Protein AF-A0A1X1BM31-F1 (afdb_monomer_lite)

Radius of gyration: 20.78 Å; chains: 1; bounding box: 52×41×55 Å

Sequence (129 aa):
MEEQPPLYLRIAQRLRKANGDTPMSYLEFREADYKLAKERHEVVKIIGARIRDICRSELDDYVNCYTEKTWPAFTCKKEAERMKRCIRHYQNILTTPESQQQIMEERLRTGESFVVPSFLKDKMQPPEL

Secondary structure (DSSP, 8-state):
------HHHHHHHHHHHHHHHSPPPHHHHHHHHHHHHHHHHHHHHHHHHHHHHHTHHHHHHHHHHHHH-SSHHHHTHHHHHHHHHHHHHHHHHHTSHHHHHHHHHHHHHTT--TTS-GGGTTT-PPPP-

pLDDT: mean 79.45, std 16.52, range [34.16, 97.19]

Foldseek 3Di:
DPDDPFPVVVLVVVVVVVCVVPNDDPVLVVLLVVLVVVQLVVLVVVLVVVLCVQLVVLVVLLVVQCVPDPCSVPVSVVSVVSSVVSSVVSCVVCVDSVNSRVVQVVCVVVVNRSNCRPVCVVVPDPPDD

Structure (mmCIF, N/CA/C/O backbone):
data_AF-A0A1X1BM31-F1
#
_entry.id   AF-A0A1X1BM31-F1
#
loop_
_atom_site.group_PDB
_atom_site.id
_atom_site.type_symbol
_atom_site.label_atom_id
_atom_site.label_alt_id
_atom_site.label_comp_id
_atom_site.label_asym_id
_atom_site.label_entity_id
_atom_site.label_seq_id
_atom_site.pdbx_PDB_ins_code
_atom_site.Cartn_x
_atom_site.Cartn_y
_atom_site.Cartn_z
_atom_site.occupancy
_atom_site.B_iso_or_equiv
_atom_site.auth_seq_id
_atom_site.auth_comp_id
_atom_site.auth_asym_id
_atom_site.auth_atom_id
_atom_site.pdbx_PDB_model_num
ATOM 1 N N . MET A 1 1 ? -5.52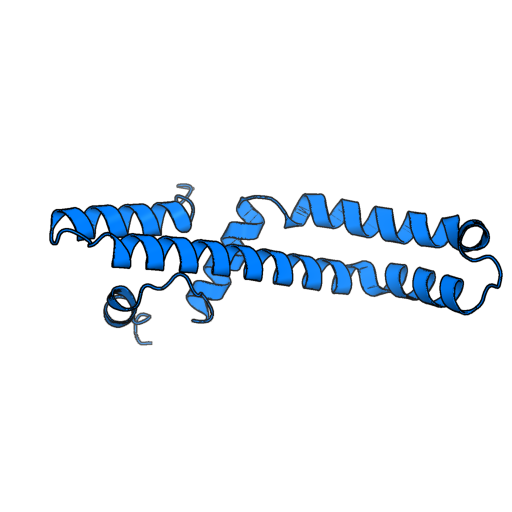3 25.910 10.749 1.00 37.69 1 MET A N 1
ATOM 2 C CA . MET A 1 1 ? -6.164 24.596 10.543 1.00 37.69 1 MET A CA 1
ATOM 3 C C . MET A 1 1 ? -5.844 23.767 11.766 1.00 37.69 1 MET A C 1
ATOM 5 O O . MET A 1 1 ? -4.670 23.560 12.025 1.00 37.69 1 MET A O 1
ATOM 9 N N . GLU A 1 2 ? -6.845 23.406 12.561 1.00 46.88 2 GLU A N 1
ATOM 10 C CA . GLU A 1 2 ? -6.650 22.522 13.714 1.00 46.88 2 GLU A CA 1
ATOM 11 C C . GLU A 1 2 ? -6.376 21.111 13.181 1.00 46.88 2 GLU A C 1
ATOM 13 O O . GLU A 1 2 ? -7.208 20.531 12.480 1.00 46.88 2 GLU A O 1
ATOM 18 N N . GLU A 1 3 ? -5.171 20.600 13.416 1.00 59.31 3 GLU A N 1
ATOM 19 C CA . GLU A 1 3 ? -4.755 19.280 12.955 1.00 59.31 3 GLU A CA 1
ATOM 20 C C . GLU A 1 3 ? -5.510 18.224 13.770 1.00 59.31 3 GLU A C 1
ATOM 22 O O . GLU A 1 3 ? -5.300 18.073 14.975 1.00 59.31 3 GLU A O 1
ATOM 27 N N . GLN A 1 4 ? -6.473 17.542 13.141 1.00 62.03 4 GLN A N 1
ATOM 28 C CA . GLN A 1 4 ? -7.236 16.508 13.834 1.00 62.03 4 GLN A CA 1
ATOM 29 C C . GLN A 1 4 ? -6.299 15.361 14.228 1.00 62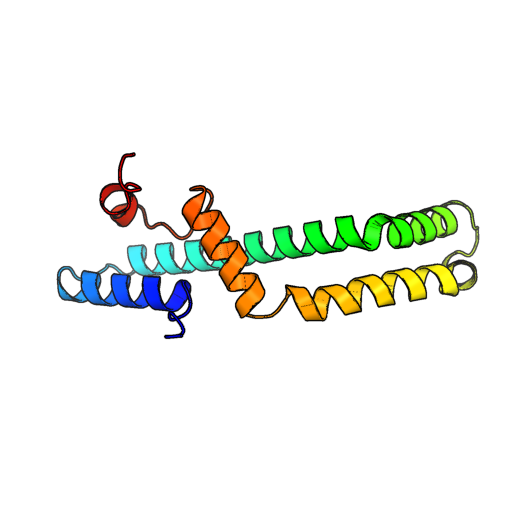.03 4 GLN A C 1
ATOM 31 O O . GLN A 1 4 ? -5.540 14.880 13.383 1.00 62.03 4 GLN A O 1
ATOM 36 N N . PRO A 1 5 ? -6.372 14.869 15.478 1.00 70.12 5 PRO A N 1
ATOM 37 C CA . PRO A 1 5 ? -5.499 13.798 15.920 1.00 70.12 5 PRO A CA 1
ATOM 38 C C . PRO A 1 5 ? -5.695 12.545 15.052 1.00 70.12 5 PRO A C 1
ATOM 40 O O . PRO A 1 5 ? -6.821 12.262 14.618 1.00 70.12 5 PRO A O 1
ATOM 43 N N . PRO A 1 6 ? -4.626 11.757 14.843 1.00 67.69 6 PRO A N 1
ATOM 44 C CA . PRO A 1 6 ? -4.669 10.526 14.078 1.00 67.69 6 PRO A CA 1
ATOM 45 C C . PRO A 1 6 ? -5.865 9.638 14.398 1.00 67.69 6 PRO A C 1
ATOM 47 O O . PRO A 1 6 ? -6.243 9.484 15.563 1.00 67.69 6 PRO A O 1
ATOM 50 N N . LEU A 1 7 ? -6.459 9.014 13.377 1.00 67.75 7 LEU A N 1
ATOM 51 C CA . LEU A 1 7 ? -7.662 8.191 13.541 1.00 67.75 7 LEU A CA 1
ATOM 52 C C . LEU A 1 7 ? -7.512 7.139 14.655 1.00 67.75 7 LEU A C 1
ATOM 54 O O . LEU A 1 7 ? -8.422 6.964 15.463 1.00 67.75 7 LEU A O 1
ATOM 58 N N . TYR A 1 8 ? -6.342 6.503 14.771 1.00 67.25 8 TYR A N 1
ATOM 59 C CA . TYR A 1 8 ? -6.078 5.533 15.837 1.00 67.25 8 TYR A CA 1
ATOM 60 C C . TYR A 1 8 ? -6.118 6.160 17.243 1.00 67.25 8 TYR A C 1
ATOM 62 O O . TYR A 1 8 ? -6.610 5.521 18.171 1.00 67.25 8 TYR A O 1
ATOM 70 N N . LEU A 1 9 ? -5.659 7.408 17.412 1.00 66.12 9 LEU A N 1
ATOM 71 C CA . LEU A 1 9 ? -5.749 8.138 18.682 1.00 66.12 9 LEU A CA 1
ATOM 72 C C . LEU A 1 9 ? -7.190 8.517 18.996 1.00 66.12 9 LEU A C 1
ATOM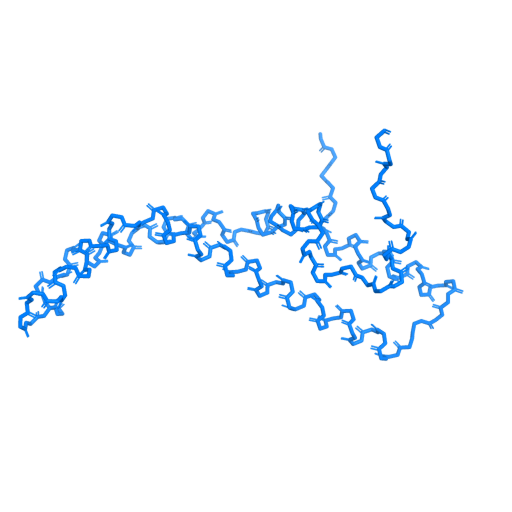 74 O O . LEU A 1 9 ? -7.610 8.368 20.139 1.00 66.12 9 LEU A O 1
ATOM 78 N N . ARG A 1 10 ? -7.966 8.939 17.994 1.00 73.50 10 ARG A N 1
ATOM 79 C CA . ARG A 1 10 ? -9.396 9.235 18.167 1.00 73.50 10 ARG A CA 1
ATOM 80 C C . ARG A 1 10 ? -10.176 7.996 18.589 1.00 73.50 10 ARG A C 1
ATOM 82 O O . ARG A 1 10 ? -10.997 8.061 19.501 1.00 73.50 10 ARG A O 1
ATOM 89 N N . ILE A 1 11 ? -9.884 6.856 17.970 1.00 69.00 11 ILE A N 1
ATOM 90 C CA . ILE A 1 11 ? -10.487 5.571 18.330 1.00 69.00 11 ILE A CA 1
ATOM 91 C C . ILE A 1 11 ? -10.045 5.165 19.739 1.00 69.00 11 ILE A C 1
ATOM 93 O O . ILE A 1 11 ? -10.900 4.889 20.573 1.00 69.00 11 ILE A O 1
ATOM 97 N N . ALA A 1 12 ? -8.753 5.241 20.066 1.00 66.25 12 ALA A N 1
ATOM 98 C CA . ALA A 1 12 ? -8.253 4.943 21.409 1.00 66.25 12 ALA A CA 1
ATOM 99 C C . ALA A 1 12 ? -8.853 5.855 22.496 1.00 66.25 12 ALA A C 1
ATOM 101 O O . ALA A 1 12 ? -9.195 5.382 23.577 1.00 66.25 12 ALA A O 1
ATOM 102 N N . GLN A 1 13 ? -9.022 7.152 22.227 1.00 69.25 13 GLN A N 1
ATOM 103 C CA . GLN A 1 13 ? -9.678 8.096 23.137 1.00 69.25 13 GLN A CA 1
ATOM 104 C C . GLN A 1 13 ? -11.152 7.739 23.353 1.00 69.25 13 GLN A C 1
ATOM 106 O O . GLN A 1 13 ? -11.616 7.742 24.491 1.00 69.25 13 GLN A O 1
ATOM 111 N N . ARG A 1 14 ? -11.877 7.373 22.287 1.00 68.94 14 ARG A N 1
ATOM 112 C CA . ARG A 1 14 ? -13.262 6.886 22.391 1.00 68.94 14 ARG A CA 1
ATOM 113 C C . ARG A 1 14 ? -13.349 5.597 23.203 1.00 68.94 14 ARG A C 1
ATOM 115 O O . ARG A 1 14 ? -14.222 5.495 24.057 1.00 68.94 14 ARG A O 1
ATOM 122 N N . LEU A 1 15 ? -12.420 4.662 22.992 1.00 64.75 15 LEU A N 1
ATOM 123 C CA . LEU A 1 15 ? -12.319 3.425 23.770 1.00 64.75 15 LEU A CA 1
ATOM 124 C C . LEU A 1 15 ? -12.049 3.711 25.250 1.00 64.75 15 LEU A C 1
ATOM 126 O O . LEU A 1 15 ? -12.724 3.153 26.103 1.00 64.75 15 LEU A O 1
ATOM 130 N N . ARG A 1 16 ? -11.114 4.616 25.571 1.00 66.75 16 ARG A N 1
ATOM 131 C CA . ARG A 1 16 ? -10.830 5.022 26.960 1.00 66.75 16 ARG A CA 1
ATOM 132 C C . ARG A 1 16 ? -12.025 5.692 27.628 1.00 66.75 16 ARG A C 1
ATOM 134 O O . ARG A 1 16 ? -12.288 5.411 28.790 1.00 66.75 16 ARG A O 1
ATOM 141 N N . LYS A 1 17 ? -12.746 6.551 26.902 1.00 68.56 17 LYS A N 1
ATOM 142 C CA . LYS A 1 17 ? -13.967 7.188 27.408 1.00 68.56 17 LYS A CA 1
ATOM 143 C C . LYS A 1 17 ? -15.050 6.143 27.694 1.00 68.56 17 LYS A C 1
ATOM 145 O O . LYS A 1 17 ? -15.573 6.120 28.797 1.00 68.56 17 LYS A O 1
ATOM 150 N N . ALA A 1 18 ? -15.299 5.229 26.754 1.00 63.81 18 ALA A N 1
ATOM 151 C CA . ALA A 1 18 ? -16.244 4.127 26.941 1.00 63.81 18 ALA A CA 1
ATOM 152 C C . ALA A 1 18 ? -15.840 3.182 28.090 1.00 63.81 18 ALA A C 1
ATOM 154 O O . ALA A 1 18 ? -16.704 2.710 28.817 1.00 63.81 18 ALA A O 1
ATOM 155 N N . ASN A 1 19 ? -14.536 2.956 28.284 1.00 61.19 19 ASN A N 1
ATOM 156 C CA . ASN A 1 19 ? -13.989 2.160 29.386 1.00 61.19 19 ASN A CA 1
ATOM 157 C C . ASN A 1 19 ? -14.238 2.796 30.767 1.00 61.19 19 ASN A C 1
ATOM 159 O O . ASN A 1 19 ? -14.382 2.086 31.757 1.00 61.19 19 ASN A O 1
ATOM 163 N N . GLY A 1 20 ? -14.267 4.132 30.841 1.00 60.72 20 GLY A N 1
ATOM 164 C CA . GLY A 1 20 ? -14.597 4.858 32.071 1.00 60.72 20 GLY A CA 1
ATOM 165 C C . GLY A 1 20 ? -16.060 4.689 32.488 1.00 60.72 20 GLY A C 1
ATOM 166 O O . GLY A 1 20 ? -16.336 4.593 33.679 1.00 60.72 20 GLY A O 1
ATOM 167 N N . ASP A 1 21 ? -16.967 4.600 31.512 1.00 59.75 21 ASP A N 1
ATOM 168 C CA . ASP A 1 21 ? -18.407 4.413 31.739 1.00 59.75 21 ASP A CA 1
ATOM 169 C C . ASP A 1 21 ? -18.773 2.926 31.949 1.00 59.75 21 ASP A C 1
ATOM 171 O O . ASP A 1 21 ? -19.659 2.594 32.735 1.00 59.75 21 ASP A O 1
ATOM 175 N N . THR A 1 22 ? -18.063 2.021 31.268 1.00 59.97 22 THR A N 1
ATOM 176 C CA . THR A 1 22 ? -18.218 0.558 31.325 1.00 59.97 22 THR A CA 1
ATOM 177 C C . THR A 1 22 ? -16.846 -0.101 31.169 1.00 59.97 22 THR A C 1
ATOM 179 O O . THR A 1 22 ? -16.296 -0.048 30.068 1.00 59.97 22 THR A O 1
ATOM 182 N N . PRO A 1 23 ? -16.280 -0.730 32.216 1.00 65.94 23 PRO A N 1
ATOM 183 C CA . PRO A 1 23 ? -14.969 -1.359 32.136 1.00 65.94 23 PRO A CA 1
ATOM 184 C C . PRO A 1 23 ? -14.912 -2.409 31.024 1.00 65.94 23 PRO A C 1
ATOM 186 O O . PRO A 1 23 ? -15.616 -3.415 31.052 1.00 65.94 23 PRO A O 1
ATOM 189 N N . MET A 1 24 ? -14.051 -2.159 30.050 1.00 66.31 24 MET A N 1
ATOM 190 C CA . MET A 1 24 ? -13.751 -3.031 28.934 1.00 66.31 24 MET A CA 1
ATOM 191 C C . MET A 1 24 ? -13.024 -4.266 29.456 1.00 66.31 24 MET A C 1
ATOM 193 O O . MET A 1 24 ? -12.016 -4.178 30.166 1.00 66.31 24 MET A O 1
ATOM 197 N N . SER A 1 25 ? -13.520 -5.434 29.082 1.00 76.94 25 SER A N 1
ATOM 198 C CA . SER A 1 25 ? -12.849 -6.691 29.356 1.00 76.94 25 SER A CA 1
ATOM 199 C C . SER A 1 25 ? -11.529 -6.783 28.587 1.00 76.94 25 SER A C 1
ATOM 201 O O . SER A 1 25 ? -11.325 -6.186 27.525 1.00 76.94 25 SER A O 1
ATOM 203 N N . TYR A 1 26 ? -10.621 -7.614 29.093 1.00 75.88 26 TYR A N 1
ATOM 204 C CA . TYR A 1 26 ? -9.381 -7.947 28.393 1.00 75.88 26 TYR A CA 1
ATOM 205 C C . TYR A 1 26 ? -9.629 -8.485 26.970 1.00 75.88 26 TYR A C 1
ATOM 207 O O . TYR A 1 26 ? -8.852 -8.206 26.056 1.00 75.88 26 TYR A O 1
ATOM 215 N N . LEU A 1 27 ? -10.716 -9.240 26.772 1.00 78.75 27 LEU A N 1
ATOM 216 C CA . LEU A 1 27 ? -11.075 -9.807 25.471 1.00 78.75 27 LEU A CA 1
ATOM 217 C C . LEU A 1 27 ? -11.445 -8.718 24.460 1.00 78.75 27 LEU A C 1
ATOM 219 O O . LEU A 1 27 ? -10.946 -8.744 23.338 1.00 78.75 27 LEU A O 1
ATOM 223 N N . GLU A 1 28 ? -12.236 -7.729 24.871 1.00 72.31 28 GLU A N 1
ATOM 224 C CA . GLU A 1 28 ? -12.608 -6.584 24.031 1.00 72.31 28 GLU A CA 1
ATOM 225 C C . GLU A 1 28 ? -11.393 -5.716 23.677 1.00 72.31 28 GLU A C 1
ATOM 227 O O . GLU A 1 28 ? -11.246 -5.282 22.532 1.00 72.31 28 GLU A O 1
ATOM 232 N N . PHE A 1 29 ? -10.468 -5.519 24.623 1.00 72.31 29 PHE A N 1
ATOM 233 C CA . PHE A 1 29 ? -9.209 -4.826 24.345 1.00 72.31 29 PHE A CA 1
ATOM 234 C C . PHE A 1 29 ? -8.368 -5.570 23.297 1.00 72.31 29 PHE A C 1
ATOM 236 O O . PHE A 1 29 ? -7.897 -4.964 22.331 1.00 72.31 29 PHE A O 1
ATOM 243 N N . ARG A 1 30 ? -8.201 -6.892 23.448 1.00 79.50 30 ARG A N 1
ATOM 244 C CA . ARG A 1 30 ? -7.473 -7.713 22.467 1.00 79.50 30 ARG A CA 1
ATOM 245 C C . ARG A 1 30 ? -8.132 -7.708 21.097 1.00 79.50 30 ARG A C 1
ATOM 247 O O . ARG A 1 30 ? -7.429 -7.708 20.090 1.00 79.50 30 ARG A O 1
ATOM 254 N N . GLU A 1 31 ? -9.460 -7.725 21.051 1.00 81.31 31 GLU A N 1
ATOM 255 C CA . GLU A 1 31 ? -10.203 -7.648 19.798 1.00 81.31 31 GLU A CA 1
ATOM 256 C C . GLU A 1 31 ? -9.948 -6.311 19.088 1.00 81.31 31 GLU A C 1
ATOM 258 O O . GLU A 1 31 ? -9.694 -6.294 17.881 1.00 81.31 31 GLU A O 1
ATOM 263 N N . ALA A 1 32 ? -9.966 -5.198 19.827 1.00 74.31 32 ALA A N 1
ATOM 264 C CA . ALA A 1 32 ? -9.679 -3.876 19.281 1.00 74.31 32 ALA A CA 1
ATOM 265 C C . ALA A 1 32 ? -8.246 -3.776 18.729 1.00 74.31 32 ALA A C 1
ATOM 267 O O . ALA A 1 32 ? -8.051 -3.281 17.617 1.00 74.31 32 ALA A O 1
ATOM 268 N N . ASP A 1 33 ? -7.256 -4.288 19.463 1.00 78.00 33 ASP A N 1
ATOM 269 C CA . ASP A 1 33 ? -5.857 -4.303 19.023 1.00 78.00 33 ASP A CA 1
ATOM 270 C C . ASP A 1 33 ? -5.660 -5.167 17.766 1.00 78.00 33 ASP A C 1
ATOM 272 O O . ASP A 1 33 ? -5.066 -4.728 16.778 1.00 78.00 33 ASP A O 1
ATOM 276 N N . TYR A 1 34 ? -6.263 -6.359 17.738 1.00 85.25 34 TYR A N 1
ATOM 277 C CA . TYR A 1 34 ? -6.248 -7.230 16.562 1.00 85.25 34 TYR A CA 1
ATOM 278 C C . TYR A 1 34 ? -6.863 -6.550 15.328 1.00 85.25 34 TYR A C 1
ATOM 280 O O . TYR A 1 34 ? -6.292 -6.596 14.235 1.00 85.25 34 TYR A O 1
ATOM 288 N N . LYS A 1 35 ? -8.010 -5.880 15.491 1.00 83.88 35 LYS A N 1
ATOM 289 C CA . LYS A 1 35 ? -8.677 -5.135 14.412 1.00 83.88 35 LYS A CA 1
ATOM 290 C C . LYS A 1 35 ? -7.828 -3.972 13.900 1.00 83.88 35 LYS A C 1
ATOM 292 O O . LYS A 1 35 ? -7.743 -3.773 12.689 1.00 83.88 35 LYS A O 1
ATOM 297 N N . LEU A 1 36 ? -7.157 -3.245 14.794 1.00 82.25 36 LEU A N 1
ATOM 298 C CA . LEU A 1 36 ? -6.215 -2.183 14.432 1.00 82.25 36 LEU A CA 1
ATOM 299 C C . LEU A 1 36 ? -5.016 -2.722 13.645 1.00 82.25 36 LEU A C 1
ATOM 301 O O . LEU A 1 36 ? -4.643 -2.145 12.622 1.00 82.25 36 LEU A O 1
ATOM 305 N N . ALA A 1 37 ? -4.425 -3.833 14.089 1.00 85.38 37 ALA A N 1
ATOM 306 C CA . ALA A 1 37 ? -3.322 -4.479 13.384 1.00 85.38 37 ALA A CA 1
ATOM 307 C C . ALA A 1 37 ? -3.745 -4.945 11.982 1.00 85.38 37 ALA A C 1
ATOM 309 O O . ALA A 1 37 ? -3.022 -4.723 11.006 1.00 85.38 37 ALA A O 1
ATOM 310 N N . LYS A 1 38 ? -4.945 -5.527 11.869 1.00 89.81 38 LYS A N 1
ATOM 311 C CA . LYS A 1 38 ? -5.526 -5.938 10.589 1.00 89.81 38 LYS A CA 1
ATOM 312 C C . LYS A 1 38 ? -5.742 -4.748 9.654 1.00 89.81 38 LYS A C 1
ATOM 314 O O . LYS A 1 38 ? -5.358 -4.825 8.493 1.00 89.81 38 LYS A O 1
ATOM 319 N N . GLU A 1 39 ? -6.275 -3.634 10.153 1.00 87.69 39 GLU A N 1
ATOM 320 C CA . GLU A 1 39 ? -6.454 -2.428 9.338 1.00 87.69 39 GLU A CA 1
ATOM 321 C C . GLU A 1 39 ? -5.123 -1.893 8.808 1.00 8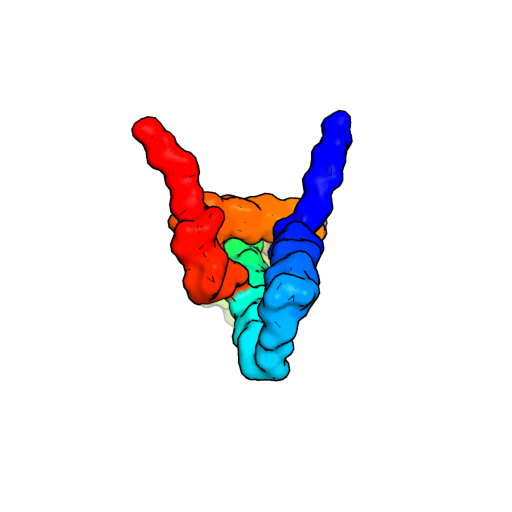7.69 39 GLU A C 1
ATOM 323 O O . GLU A 1 39 ? -4.999 -1.612 7.619 1.00 87.69 39 GLU A O 1
ATOM 328 N N . ARG A 1 40 ? -4.098 -1.801 9.665 1.00 87.25 40 ARG A N 1
ATOM 329 C CA . ARG A 1 40 ? -2.760 -1.356 9.244 1.00 87.25 40 ARG A CA 1
ATOM 330 C C . ARG A 1 40 ? -2.200 -2.237 8.130 1.00 87.25 40 ARG A C 1
ATOM 332 O O . ARG A 1 40 ? -1.609 -1.727 7.183 1.00 87.25 40 ARG A O 1
ATOM 339 N N . HIS A 1 41 ? -2.403 -3.548 8.224 1.00 91.44 41 HIS A N 1
ATOM 340 C CA . HIS A 1 41 ? -1.967 -4.480 7.191 1.00 91.44 41 HIS A CA 1
ATOM 341 C C . HIS A 1 41 ? -2.665 -4.228 5.844 1.00 91.44 41 HIS A C 1
ATOM 343 O O . HIS A 1 41 ? -2.016 -4.239 4.798 1.00 91.44 41 HIS A O 1
ATOM 349 N N . GLU A 1 42 ? -3.967 -3.943 5.857 1.00 93.38 42 GLU A N 1
ATOM 350 C CA . GLU A 1 42 ? -4.735 -3.645 4.643 1.00 93.38 42 GLU A CA 1
ATOM 351 C C . GLU A 1 42 ? -4.365 -2.290 4.031 1.00 93.38 42 GLU A C 1
ATOM 353 O O . GLU A 1 42 ? -4.216 -2.178 2.816 1.00 93.38 42 GLU A O 1
ATOM 358 N N . VAL A 1 43 ? -4.089 -1.283 4.859 1.00 91.38 43 VAL A N 1
ATOM 359 C CA . VAL A 1 43 ? -3.550 0.008 4.400 1.00 91.38 43 VAL A CA 1
ATOM 360 C C . VAL A 1 43 ? -2.222 -0.187 3.666 1.00 91.38 43 VAL A C 1
ATOM 362 O O . VAL A 1 43 ? -2.037 0.345 2.571 1.00 91.38 43 VAL A O 1
ATOM 365 N N . VAL A 1 44 ? -1.313 -1.003 4.212 1.00 91.75 44 VAL A N 1
ATOM 366 C CA . VAL A 1 44 ? -0.031 -1.319 3.559 1.00 91.75 44 VAL A CA 1
ATOM 367 C C . VAL A 1 44 ? -0.244 -2.037 2.223 1.00 91.75 44 VAL A C 1
ATOM 369 O O . VAL A 1 44 ? 0.445 -1.726 1.248 1.00 91.75 44 VAL A O 1
ATOM 372 N N . LYS A 1 45 ? -1.216 -2.954 2.130 1.00 94.38 45 LYS A N 1
ATOM 373 C CA . LYS A 1 45 ? -1.572 -3.605 0.857 1.00 94.38 45 LYS A CA 1
ATOM 374 C C . LYS A 1 45 ? -2.065 -2.605 -0.185 1.00 94.38 45 LYS A C 1
ATOM 376 O O . LYS A 1 45 ? -1.634 -2.690 -1.334 1.00 94.38 45 LYS A O 1
ATOM 381 N N . ILE A 1 46 ? -2.923 -1.663 0.211 1.00 94.50 46 ILE A N 1
ATOM 382 C CA . ILE A 1 46 ? -3.441 -0.607 -0.672 1.00 94.50 46 ILE A CA 1
ATOM 383 C C . ILE A 1 46 ? -2.301 0.277 -1.171 1.00 94.50 46 ILE A C 1
ATOM 385 O O . ILE A 1 46 ? -2.209 0.526 -2.370 1.00 94.50 46 ILE A O 1
ATOM 389 N N . ILE A 1 47 ? -1.394 0.697 -0.284 1.00 94.00 47 ILE A N 1
ATOM 390 C CA . ILE A 1 47 ? -0.202 1.465 -0.671 1.00 94.00 47 ILE A CA 1
ATOM 391 C C . ILE A 1 47 ? 0.635 0.672 -1.678 1.00 94.00 47 ILE A C 1
ATOM 393 O O . ILE A 1 47 ? 1.003 1.200 -2.724 1.00 94.00 47 ILE A O 1
ATOM 397 N N . GLY A 1 48 ? 0.888 -0.611 -1.406 1.00 93.94 48 GLY A N 1
ATOM 398 C CA . GLY A 1 48 ? 1.621 -1.483 -2.321 1.00 93.94 48 GLY A CA 1
ATOM 399 C C . GLY A 1 48 ? 0.944 -1.626 -3.686 1.00 93.94 48 GLY A C 1
ATOM 400 O O . GLY A 1 48 ? 1.630 -1.621 -4.704 1.00 93.94 48 GLY A O 1
ATOM 401 N N . ALA A 1 49 ? -0.388 -1.721 -3.728 1.00 95.50 49 ALA A N 1
ATOM 402 C CA . ALA A 1 49 ? -1.152 -1.745 -4.974 1.00 95.50 49 ALA A CA 1
ATOM 403 C C . ALA A 1 49 ? -1.033 -0.422 -5.743 1.00 95.50 49 ALA A C 1
ATOM 405 O O . ALA A 1 49 ? -0.671 -0.446 -6.914 1.00 95.50 49 ALA A O 1
ATOM 406 N N . ARG A 1 50 ? -1.208 0.723 -5.066 1.00 95.06 50 ARG A N 1
ATOM 407 C CA . ARG A 1 50 ? -1.042 2.056 -5.669 1.00 95.06 50 ARG A CA 1
ATOM 408 C C . ARG A 1 50 ? 0.359 2.238 -6.260 1.00 95.06 50 ARG A C 1
ATOM 410 O O . ARG A 1 50 ? 0.480 2.685 -7.393 1.00 95.06 50 ARG A O 1
ATOM 417 N N . ILE A 1 51 ? 1.414 1.843 -5.539 1.00 95.50 51 ILE A N 1
ATOM 418 C CA . ILE A 1 51 ? 2.796 1.916 -6.047 1.00 95.50 51 ILE A CA 1
ATOM 419 C C . ILE A 1 51 ? 2.972 1.039 -7.292 1.00 95.50 51 ILE A C 1
ATOM 421 O O . ILE A 1 51 ? 3.590 1.482 -8.256 1.00 95.50 51 ILE A O 1
ATOM 425 N N . ARG A 1 52 ? 2.432 -0.189 -7.295 1.00 94.81 52 ARG A N 1
ATOM 426 C CA . ARG A 1 52 ? 2.500 -1.074 -8.471 1.00 94.81 52 ARG A CA 1
ATOM 427 C C . ARG A 1 52 ? 1.773 -0.493 -9.678 1.00 94.81 52 ARG A C 1
ATOM 429 O O . ARG A 1 52 ? 2.272 -0.631 -10.786 1.00 94.81 52 ARG A O 1
ATOM 436 N N . ASP A 1 53 ? 0.624 0.137 -9.466 1.00 97.06 53 ASP A N 1
ATOM 437 C CA . ASP A 1 53 ? -0.152 0.741 -10.549 1.00 97.06 53 ASP A CA 1
ATOM 438 C C . ASP A 1 53 ? 0.556 1.960 -11.139 1.00 97.06 53 ASP A C 1
ATOM 440 O O . ASP A 1 53 ? 0.595 2.113 -12.356 1.00 97.06 53 ASP A O 1
ATOM 444 N N . ILE A 1 54 ? 1.170 2.786 -10.288 1.00 96.38 54 ILE A N 1
ATOM 445 C CA . ILE A 1 54 ? 1.945 3.953 -10.722 1.00 96.38 54 ILE A CA 1
ATOM 446 C C . ILE A 1 54 ? 3.216 3.522 -11.467 1.00 96.38 54 ILE A C 1
ATOM 448 O O . ILE A 1 54 ? 3.492 4.028 -12.547 1.00 96.38 54 ILE A O 1
ATOM 452 N N . CYS A 1 55 ? 3.972 2.569 -10.916 1.00 96.94 55 CYS A N 1
ATOM 453 C CA . CYS A 1 55 ? 5.232 2.087 -11.490 1.00 96.94 55 CYS A CA 1
ATOM 454 C C . CYS A 1 55 ? 5.046 0.941 -12.497 1.00 96.94 55 CYS A C 1
ATOM 456 O O . CYS A 1 55 ? 5.970 0.147 -12.701 1.00 96.94 55 CYS A O 1
ATOM 458 N N . ARG A 1 56 ? 3.845 0.793 -13.074 1.00 97.19 56 ARG A N 1
ATOM 459 C CA . ARG A 1 56 ? 3.494 -0.361 -13.911 1.00 97.19 56 ARG A CA 1
ATOM 460 C C . ARG A 1 56 ? 4.391 -0.464 -15.140 1.00 97.19 56 ARG A C 1
ATOM 462 O O . ARG A 1 56 ? 4.890 -1.544 -15.419 1.00 97.19 56 ARG A O 1
ATOM 469 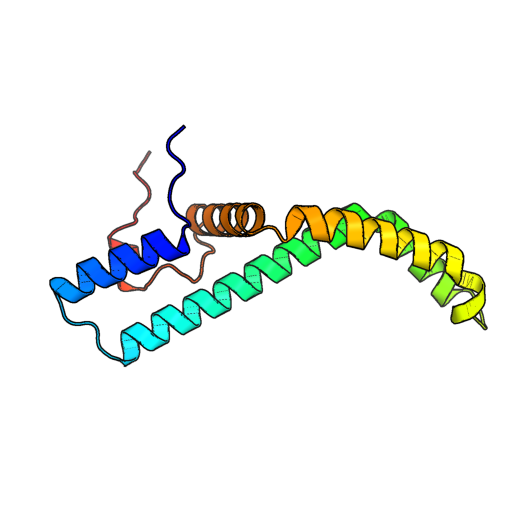N N . SER A 1 57 ? 4.671 0.653 -15.806 1.00 96.88 57 SER A N 1
ATOM 470 C CA . SER A 1 57 ? 5.556 0.684 -16.976 1.00 96.88 57 SER A CA 1
ATOM 471 C C . SER A 1 57 ? 6.958 0.153 -16.676 1.00 96.88 57 SER A C 1
ATOM 473 O O . SER A 1 57 ? 7.482 -0.683 -17.402 1.00 96.88 57 SER A O 1
ATOM 475 N N . GLU A 1 58 ? 7.569 0.598 -15.581 1.00 95.75 58 GLU A N 1
ATOM 476 C CA . GLU A 1 58 ? 8.921 0.205 -15.194 1.00 95.75 58 GLU A CA 1
ATOM 477 C C . GLU A 1 58 ? 8.977 -1.242 -14.701 1.00 95.75 58 GLU A C 1
ATOM 479 O O . GLU A 1 58 ? 10.000 -1.911 -14.863 1.00 95.75 58 GLU A O 1
ATOM 484 N N . LEU A 1 59 ? 7.893 -1.714 -14.079 1.00 95.06 59 LEU A N 1
ATOM 485 C CA . LEU A 1 59 ? 7.712 -3.115 -13.715 1.00 95.06 59 LEU A CA 1
ATOM 486 C C . LEU A 1 59 ? 7.628 -3.992 -14.965 1.00 95.06 59 LEU A C 1
ATOM 488 O O . LEU A 1 59 ? 8.358 -4.978 -15.046 1.00 95.06 59 LEU A O 1
ATOM 492 N N . ASP A 1 60 ? 6.798 -3.616 -15.935 1.00 96.31 60 ASP A N 1
ATOM 493 C CA . ASP A 1 60 ? 6.605 -4.363 -17.177 1.00 96.31 60 ASP A CA 1
ATOM 494 C C . ASP A 1 60 ? 7.904 -4.412 -17.996 1.00 96.31 60 ASP A C 1
ATOM 496 O O . ASP A 1 60 ? 8.317 -5.490 -18.420 1.00 96.31 60 ASP A O 1
ATOM 500 N N . ASP A 1 61 ? 8.621 -3.290 -18.131 1.00 94.75 61 ASP A N 1
ATOM 501 C CA . ASP A 1 61 ? 9.940 -3.233 -18.782 1.00 94.75 61 ASP A CA 1
ATOM 502 C C . ASP A 1 61 ? 10.950 -4.196 -18.132 1.00 94.75 61 ASP A C 1
ATOM 504 O O . ASP A 1 61 ? 11.692 -4.909 -18.817 1.00 94.75 61 ASP A O 1
ATOM 508 N N . TYR A 1 62 ? 10.988 -4.232 -16.795 1.00 94.44 62 TYR A N 1
ATOM 509 C CA . TYR A 1 62 ? 11.870 -5.135 -16.059 1.00 94.44 62 TYR A CA 1
ATOM 510 C C . TYR A 1 62 ? 11.467 -6.600 -16.238 1.00 94.44 62 TYR A C 1
ATOM 512 O O . TYR A 1 62 ? 12.337 -7.433 -16.496 1.00 94.44 62 TYR A O 1
ATOM 520 N N . VAL A 1 63 ? 10.172 -6.916 -16.134 1.00 94.12 63 VAL A N 1
ATOM 521 C CA . VAL A 1 63 ? 9.649 -8.279 -16.310 1.00 94.12 63 VAL A CA 1
ATOM 522 C C . VAL A 1 63 ? 9.926 -8.780 -17.723 1.00 94.12 63 VAL A C 1
ATOM 524 O O . VAL A 1 63 ? 10.457 -9.878 -17.862 1.00 94.12 63 VAL A O 1
ATOM 527 N N . ASN A 1 64 ? 9.656 -7.969 -18.747 1.00 94.69 64 ASN A N 1
ATOM 528 C CA . ASN A 1 64 ? 9.915 -8.314 -20.146 1.00 94.69 64 ASN A CA 1
ATOM 529 C C . ASN A 1 64 ? 11.402 -8.593 -20.390 1.00 94.69 64 ASN A C 1
ATOM 531 O O . ASN A 1 64 ? 11.763 -9.606 -20.984 1.00 94.69 64 ASN A O 1
ATOM 535 N N . CYS A 1 65 ? 12.297 -7.757 -19.856 1.00 92.31 65 CYS A N 1
ATOM 536 C CA . CYS A 1 65 ? 13.724 -8.048 -19.955 1.00 92.31 65 CYS A CA 1
ATOM 537 C C . CYS A 1 65 ? 14.089 -9.360 -19.235 1.00 92.31 65 CYS A C 1
ATOM 539 O O . CYS A 1 65 ? 14.883 -10.157 -19.744 1.00 92.31 65 CYS A O 1
ATOM 541 N N . TYR A 1 66 ? 13.520 -9.595 -18.050 1.00 91.06 66 TYR A N 1
ATOM 542 C CA . TYR A 1 66 ? 13.855 -10.752 -17.225 1.00 91.06 66 TYR A CA 1
ATOM 543 C C . TYR A 1 66 ? 13.401 -12.079 -17.849 1.00 91.06 66 TYR A C 1
ATOM 545 O O . TYR A 1 66 ? 14.078 -13.091 -17.677 1.00 91.06 66 TYR A O 1
ATOM 553 N N . THR A 1 67 ? 12.284 -12.084 -18.579 1.00 91.12 67 THR A N 1
ATOM 554 C CA . THR A 1 67 ? 11.740 -13.277 -19.247 1.00 91.12 67 THR A CA 1
ATOM 555 C C . THR A 1 67 ? 12.432 -13.593 -20.574 1.00 91.12 67 THR A C 1
ATOM 557 O O . THR A 1 67 ? 12.519 -14.760 -20.947 1.00 91.12 67 THR A O 1
ATOM 560 N N . GLU A 1 68 ? 12.959 -12.589 -21.280 1.00 87.94 68 GLU A N 1
ATOM 561 C CA . GLU A 1 68 ? 13.563 -12.759 -22.609 1.00 87.94 68 GLU A CA 1
ATOM 562 C C . GLU A 1 68 ? 15.053 -13.141 -22.597 1.00 87.94 68 GLU A C 1
ATOM 564 O O . GLU A 1 68 ? 15.580 -13.630 -23.601 1.00 87.94 68 GLU A O 1
ATOM 569 N N . LYS A 1 69 ? 15.781 -12.867 -21.507 1.00 84.81 69 LYS A N 1
ATOM 570 C CA . LYS A 1 69 ? 17.249 -12.987 -21.473 1.00 84.81 69 LYS A CA 1
ATOM 571 C C . LYS A 1 69 ? 17.705 -14.202 -20.671 1.00 84.81 69 LYS A C 1
ATOM 573 O O . LYS A 1 69 ? 17.219 -14.470 -19.584 1.00 84.81 69 LYS A O 1
ATOM 578 N N . THR A 1 70 ? 18.734 -14.887 -21.170 1.00 81.38 70 THR A N 1
ATOM 579 C CA . THR A 1 70 ? 19.334 -16.069 -20.522 1.00 81.38 70 THR A CA 1
ATOM 580 C C . THR A 1 70 ? 20.147 -15.722 -19.262 1.00 81.38 70 THR A C 1
ATOM 582 O O . THR A 1 70 ? 20.311 -16.565 -18.389 1.00 81.38 70 THR A O 1
ATOM 585 N N . TRP A 1 71 ? 20.641 -14.479 -19.141 1.00 84.56 71 TRP A N 1
ATOM 586 C CA . TRP A 1 71 ? 21.420 -13.979 -17.989 1.00 84.56 71 TRP A CA 1
ATOM 587 C C . TRP A 1 71 ? 20.839 -12.670 -17.417 1.00 84.56 71 TRP A C 1
ATOM 589 O O . TRP A 1 71 ? 21.536 -11.651 -17.325 1.00 84.56 71 TRP A O 1
ATOM 599 N N . PRO A 1 72 ? 19.560 -12.670 -17.010 1.00 79.19 72 PRO A N 1
ATOM 600 C CA . PRO A 1 72 ? 18.789 -11.448 -16.792 1.00 79.19 72 PRO A CA 1
ATOM 601 C C . PRO A 1 72 ? 19.323 -10.598 -15.632 1.00 79.19 72 PRO A C 1
ATOM 603 O O . PRO A 1 72 ? 19.217 -9.374 -15.659 1.00 79.19 72 PRO A O 1
ATOM 606 N N . ALA A 1 73 ? 19.992 -11.216 -14.653 1.00 80.06 73 ALA A N 1
ATOM 607 C CA . ALA A 1 73 ? 20.610 -10.517 -13.527 1.00 80.06 73 ALA A CA 1
ATOM 608 C C . ALA A 1 73 ? 21.628 -9.438 -13.954 1.00 80.06 73 ALA A C 1
ATOM 610 O O . ALA A 1 73 ? 21.742 -8.407 -13.290 1.00 80.06 73 ALA A O 1
ATOM 611 N N . PHE A 1 74 ? 22.349 -9.652 -15.060 1.00 83.69 74 PHE A N 1
ATOM 612 C CA . PHE A 1 74 ? 23.328 -8.691 -15.575 1.00 83.69 74 PHE A CA 1
ATOM 613 C C . PHE A 1 74 ? 22.760 -7.840 -16.708 1.00 83.69 74 PHE A C 1
ATOM 615 O O . PHE A 1 74 ? 23.037 -6.642 -16.767 1.00 83.69 74 PHE A O 1
ATOM 622 N N . THR A 1 75 ? 21.953 -8.435 -17.592 1.00 87.44 75 THR A N 1
ATOM 623 C CA . THR A 1 75 ? 21.437 -7.745 -18.783 1.00 87.44 75 THR A CA 1
ATOM 624 C C . THR A 1 75 ? 20.332 -6.745 -18.449 1.00 87.44 75 THR A C 1
ATOM 626 O O . THR A 1 75 ? 20.294 -5.680 -19.053 1.00 87.44 75 THR A O 1
ATOM 629 N N . CYS A 1 76 ? 19.497 -7.036 -17.446 1.00 92.69 76 CYS A N 1
ATOM 630 C CA . CYS A 1 76 ? 18.329 -6.225 -17.078 1.00 92.69 76 CYS A CA 1
ATOM 631 C C . CYS A 1 76 ? 18.600 -5.240 -15.938 1.00 92.69 76 CYS A C 1
ATOM 633 O O . CYS A 1 76 ? 17.686 -4.749 -15.271 1.00 92.69 76 CYS A O 1
ATOM 635 N N . LYS A 1 77 ? 19.880 -4.967 -15.653 1.00 93.06 77 LYS A N 1
ATOM 636 C CA . LYS A 1 77 ? 20.286 -4.095 -14.544 1.00 93.06 77 LYS A CA 1
ATOM 637 C C . LYS A 1 77 ? 19.711 -2.685 -14.697 1.00 93.06 77 LYS A C 1
ATOM 639 O O . LYS A 1 77 ? 19.340 -2.064 -13.705 1.00 93.06 77 LYS A O 1
ATOM 644 N N . LYS A 1 78 ? 19.640 -2.166 -15.925 1.00 93.94 78 LYS A N 1
ATOM 645 C CA . LYS A 1 78 ? 19.154 -0.808 -16.201 1.00 93.94 78 LYS A CA 1
ATOM 646 C C . LYS A 1 78 ? 17.660 -0.680 -15.897 1.00 93.94 78 LYS A C 1
ATOM 648 O O . LYS A 1 78 ? 17.250 0.290 -15.260 1.00 93.94 78 LYS A O 1
ATOM 653 N N . GLU A 1 79 ? 16.878 -1.662 -16.320 1.00 94.75 79 GLU A N 1
ATOM 654 C CA . GLU A 1 79 ? 15.435 -1.783 -16.120 1.00 94.75 79 GLU A CA 1
ATOM 655 C C . GLU A 1 79 ? 15.141 -1.976 -14.627 1.00 94.75 79 GLU A C 1
ATOM 657 O O . GLU A 1 79 ? 14.334 -1.246 -14.053 1.00 94.75 79 GLU A O 1
ATOM 662 N N . ALA A 1 80 ? 15.914 -2.835 -13.952 1.00 93.62 80 ALA A N 1
ATOM 663 C CA . ALA A 1 80 ? 15.829 -3.024 -12.506 1.00 93.62 80 ALA A CA 1
ATOM 664 C C . ALA A 1 80 ? 16.067 -1.716 -11.728 1.00 93.62 80 ALA A C 1
ATOM 666 O O . ALA A 1 80 ? 15.339 -1.412 -10.785 1.00 93.62 80 ALA A O 1
ATOM 667 N N . GLU A 1 81 ? 17.067 -0.915 -12.107 1.00 95.81 81 GLU A N 1
ATOM 668 C CA . GLU A 1 81 ? 17.341 0.372 -11.452 1.00 95.81 81 GLU A CA 1
ATOM 669 C C . GLU A 1 81 ? 16.289 1.448 -11.768 1.00 95.81 81 GLU A C 1
ATOM 671 O O . GLU A 1 81 ? 16.056 2.343 -10.953 1.00 95.81 81 GLU A O 1
ATOM 676 N N . ARG A 1 82 ? 15.626 1.395 -12.930 1.00 96.06 82 ARG A N 1
ATOM 677 C CA . ARG A 1 82 ? 14.467 2.260 -13.225 1.00 96.06 82 ARG A CA 1
ATOM 678 C C . ARG A 1 82 ? 13.279 1.897 -12.335 1.00 96.06 82 ARG A C 1
ATOM 680 O O . ARG A 1 82 ? 12.798 2.762 -11.605 1.00 96.06 82 ARG A O 1
ATOM 687 N N . MET A 1 83 ? 12.913 0.617 -12.295 1.00 96.50 83 MET A N 1
ATOM 688 C CA . MET A 1 83 ? 11.856 0.088 -11.431 1.00 96.50 83 MET A CA 1
ATOM 689 C C . MET A 1 83 ? 12.102 0.432 -9.955 1.00 96.50 83 MET A C 1
ATOM 691 O O . MET A 1 83 ? 11.236 1.005 -9.295 1.00 96.50 83 MET A O 1
ATOM 695 N N . LYS A 1 84 ? 13.306 0.162 -9.431 1.00 95.69 84 LYS A N 1
ATOM 696 C CA . LYS A 1 84 ? 13.661 0.479 -8.034 1.00 95.69 84 LYS A CA 1
ATOM 697 C C . LYS A 1 84 ? 13.549 1.967 -7.722 1.00 95.69 84 LYS A C 1
ATOM 699 O O . LYS A 1 84 ? 13.128 2.315 -6.621 1.00 95.69 84 LYS A O 1
ATOM 704 N N . ARG A 1 85 ? 13.949 2.844 -8.651 1.00 96.69 85 ARG A N 1
ATOM 705 C CA . ARG A 1 85 ? 13.836 4.297 -8.463 1.00 96.69 85 ARG A CA 1
ATOM 706 C C . ARG A 1 85 ? 12.381 4.735 -8.378 1.00 96.69 85 ARG A C 1
ATOM 708 O O . ARG A 1 85 ? 12.062 5.469 -7.447 1.00 96.69 85 ARG A O 1
ATOM 715 N N . CYS A 1 86 ? 11.520 4.242 -9.270 1.00 96.94 86 CYS A N 1
ATOM 716 C CA . CYS A 1 86 ? 10.087 4.528 -9.208 1.00 96.94 86 CYS A CA 1
ATOM 717 C C . CYS A 1 86 ? 9.491 4.061 -7.872 1.00 96.94 86 CYS A C 1
ATOM 719 O O . CYS A 1 86 ? 8.927 4.864 -7.129 1.00 96.94 86 CYS A O 1
ATOM 721 N N . ILE A 1 87 ? 9.719 2.793 -7.502 1.00 96.19 87 ILE A N 1
ATOM 722 C CA . ILE A 1 87 ? 9.188 2.218 -6.258 1.00 96.19 87 ILE A CA 1
ATOM 723 C C . ILE A 1 87 ? 9.654 3.019 -5.041 1.00 96.19 87 ILE A C 1
ATOM 725 O O . ILE A 1 87 ? 8.828 3.406 -4.223 1.00 96.19 87 ILE A O 1
ATOM 729 N N . ARG A 1 88 ? 10.957 3.312 -4.920 1.00 95.62 88 ARG A N 1
ATOM 730 C CA . ARG A 1 88 ? 11.493 4.068 -3.773 1.00 95.62 88 ARG A CA 1
ATOM 731 C C . ARG A 1 88 ? 10.924 5.478 -3.687 1.00 95.62 88 ARG A C 1
ATOM 733 O O . ARG A 1 88 ? 10.652 5.944 -2.585 1.00 95.62 88 ARG A O 1
ATOM 740 N N . HIS A 1 89 ? 10.749 6.149 -4.824 1.00 94.88 89 HIS A N 1
ATOM 741 C CA . HIS A 1 89 ? 10.185 7.493 -4.856 1.00 94.88 89 HIS A CA 1
ATOM 742 C C . HIS A 1 89 ? 8.769 7.510 -4.267 1.00 94.88 89 HIS A C 1
ATOM 744 O O . HIS A 1 89 ? 8.512 8.242 -3.313 1.00 94.88 89 HIS A O 1
ATOM 750 N N . TYR A 1 90 ? 7.881 6.642 -4.760 1.00 94.06 90 TYR A N 1
ATOM 751 C CA . TYR A 1 90 ? 6.497 6.598 -4.285 1.00 94.06 90 TYR A CA 1
ATOM 752 C C . TYR A 1 90 ? 6.334 5.922 -2.929 1.00 94.06 90 TYR A C 1
ATOM 754 O O . TYR A 1 90 ? 5.430 6.289 -2.186 1.00 94.06 90 TYR A O 1
ATOM 762 N N . GLN A 1 91 ? 7.218 4.995 -2.558 1.00 91.94 91 GLN A N 1
ATOM 763 C CA . GLN A 1 91 ? 7.249 4.448 -1.207 1.00 91.94 91 GLN A CA 1
ATOM 764 C C . GLN A 1 91 ? 7.476 5.570 -0.191 1.00 91.94 91 GLN A C 1
ATOM 766 O O . GLN A 1 91 ? 6.668 5.721 0.714 1.00 91.94 91 GLN A O 1
ATOM 771 N N . ASN A 1 92 ? 8.484 6.423 -0.397 1.00 89.44 92 ASN A N 1
ATOM 772 C CA . ASN A 1 92 ? 8.768 7.539 0.511 1.00 89.44 92 ASN A CA 1
ATOM 773 C C . ASN A 1 92 ? 7.596 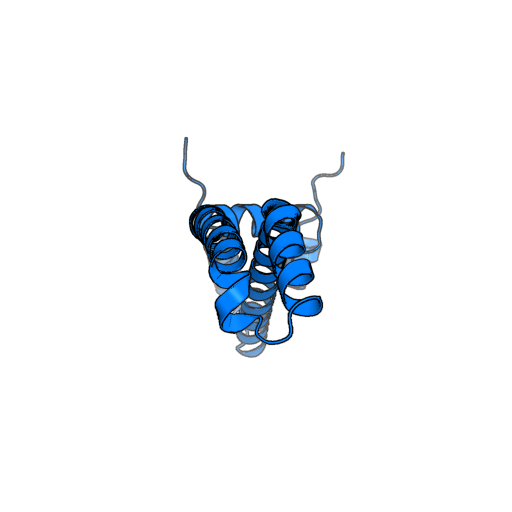8.527 0.649 1.00 89.44 92 ASN A C 1
ATOM 775 O O . ASN A 1 92 ? 7.432 9.120 1.710 1.00 89.44 92 ASN A O 1
ATOM 779 N N . ILE A 1 93 ? 6.789 8.693 -0.401 1.00 89.19 93 ILE A N 1
ATOM 780 C CA . ILE A 1 93 ? 5.627 9.592 -0.405 1.00 89.19 93 ILE A CA 1
ATOM 781 C C . ILE A 1 93 ? 4.408 8.932 0.255 1.00 89.19 93 ILE A C 1
ATOM 783 O O . ILE A 1 93 ? 3.724 9.558 1.055 1.00 89.19 93 ILE A O 1
ATOM 787 N N . LEU A 1 94 ? 4.123 7.669 -0.071 1.00 89.12 94 LEU A N 1
ATOM 788 C CA . LEU A 1 94 ? 2.872 7.004 0.306 1.00 89.12 94 LEU A CA 1
ATOM 789 C C . LEU A 1 94 ? 2.948 6.249 1.635 1.00 89.12 94 LEU A C 1
ATOM 791 O O . LEU A 1 94 ? 1.907 5.926 2.203 1.00 89.12 94 LEU A O 1
ATOM 795 N N . THR A 1 95 ? 4.146 5.954 2.153 1.00 88.06 95 THR A N 1
ATOM 796 C CA . THR A 1 95 ? 4.296 5.293 3.460 1.00 88.06 95 THR A CA 1
ATOM 797 C C . THR A 1 95 ? 4.375 6.264 4.634 1.00 88.06 95 THR A C 1
ATOM 799 O O . THR A 1 95 ? 4.631 5.814 5.750 1.00 88.06 95 THR A O 1
ATOM 802 N N . THR A 1 96 ? 4.167 7.567 4.420 1.00 89.25 96 THR A N 1
ATOM 803 C CA . THR A 1 96 ? 4.149 8.531 5.527 1.00 89.25 96 THR A CA 1
ATOM 804 C C . THR A 1 96 ? 2.949 8.283 6.455 1.00 89.25 96 THR A C 1
ATOM 806 O O . THR A 1 96 ? 1.921 7.761 6.002 1.00 89.25 96 THR A O 1
ATOM 809 N N . PRO A 1 97 ? 3.045 8.632 7.752 1.00 86.25 97 PRO A N 1
ATOM 810 C CA . PRO A 1 97 ? 1.933 8.484 8.692 1.00 86.25 97 PRO A CA 1
ATOM 811 C C . PRO A 1 97 ? 0.647 9.177 8.224 1.00 86.25 97 PRO A C 1
ATOM 813 O O . PRO A 1 97 ? -0.443 8.632 8.397 1.00 86.25 97 PRO A O 1
ATOM 816 N N . GLU A 1 98 ? 0.770 10.334 7.575 1.00 86.62 98 GLU A N 1
ATOM 817 C CA . GLU A 1 98 ? -0.351 11.127 7.064 1.00 86.62 98 GLU A CA 1
ATOM 818 C C . GLU A 1 98 ? -1.049 10.403 5.908 1.00 86.62 98 GLU A C 1
ATOM 820 O O . GLU A 1 98 ? -2.274 10.291 5.890 1.00 86.62 98 GLU A O 1
ATOM 825 N N . SER A 1 99 ? -0.277 9.836 4.977 1.00 86.25 99 SER A N 1
ATOM 826 C CA . SER A 1 99 ? -0.809 9.055 3.854 1.00 86.25 99 SER A CA 1
ATOM 827 C C . SER A 1 99 ? -1.527 7.794 4.335 1.00 86.25 99 SER A C 1
ATOM 829 O O . SER A 1 99 ? -2.618 7.466 3.866 1.00 86.25 99 SER A O 1
ATOM 831 N N . GLN A 1 100 ? -0.946 7.099 5.317 1.00 87.56 100 GLN A N 1
ATOM 832 C CA . GLN A 1 100 ? -1.584 5.940 5.942 1.00 87.56 100 GLN A CA 1
ATOM 833 C C . GLN A 1 100 ? -2.892 6.331 6.635 1.00 87.56 100 GLN A C 1
ATOM 835 O O . GLN A 1 100 ? -3.894 5.631 6.492 1.00 87.56 100 GLN A O 1
ATOM 840 N N . GLN A 1 101 ? -2.905 7.463 7.341 1.00 86.00 101 GLN A N 1
ATOM 841 C CA . GLN A 1 101 ? -4.100 7.971 8.005 1.00 86.00 101 GLN A CA 1
ATOM 842 C C . GLN A 1 101 ? -5.210 8.315 7.008 1.00 86.00 101 GLN A C 1
ATOM 844 O O . GLN A 1 101 ? -6.353 7.929 7.237 1.00 86.00 101 GLN A O 1
ATOM 849 N N . GLN A 1 102 ? -4.888 8.979 5.897 1.00 88.00 102 GLN A N 1
ATOM 850 C CA . GLN A 1 102 ? -5.871 9.302 4.860 1.00 88.00 102 GLN A CA 1
ATOM 851 C C . GLN A 1 102 ? -6.532 8.041 4.293 1.00 88.00 102 GLN A C 1
ATOM 853 O O . GLN A 1 102 ? -7.752 7.997 4.150 1.00 88.00 102 GLN A O 1
ATOM 858 N N . ILE A 1 103 ? -5.752 6.985 4.038 1.00 90.00 103 ILE A N 1
ATOM 859 C CA . ILE A 1 103 ? -6.286 5.701 3.558 1.00 90.00 103 ILE A CA 1
ATOM 860 C C . ILE A 1 103 ? -7.172 5.047 4.626 1.00 90.00 103 ILE A C 1
ATOM 862 O O . ILE A 1 103 ? -8.242 4.537 4.306 1.00 90.00 103 ILE A O 1
ATOM 866 N N . MET A 1 104 ? -6.770 5.075 5.901 1.00 86.06 104 MET A N 1
ATOM 867 C CA . MET A 1 104 ? -7.606 4.556 6.992 1.00 86.06 104 MET A CA 1
ATOM 868 C C . MET A 1 104 ? -8.933 5.320 7.124 1.00 86.06 104 MET A C 1
ATOM 870 O O . MET A 1 104 ? -9.974 4.714 7.365 1.00 86.06 104 MET A O 1
ATOM 874 N N . GLU A 1 105 ? -8.917 6.645 6.968 1.00 84.25 105 GLU A N 1
ATOM 875 C CA . GLU A 1 105 ? -10.120 7.484 7.012 1.00 84.25 105 GLU A CA 1
ATOM 876 C C . GLU A 1 105 ? -11.039 7.238 5.814 1.00 84.25 105 GLU A C 1
ATOM 878 O O . GLU A 1 105 ? -12.256 7.137 5.983 1.00 84.25 105 GLU A O 1
ATOM 883 N N . GLU A 1 106 ? -10.467 7.071 4.621 1.00 86.31 106 GLU A N 1
ATOM 884 C CA . GLU A 1 106 ? -11.198 6.686 3.414 1.00 86.31 106 GLU A CA 1
ATOM 885 C C . GLU A 1 106 ? -11.921 5.350 3.622 1.00 86.31 106 GLU A C 1
ATOM 887 O O . GLU A 1 106 ? -13.134 5.278 3.425 1.00 86.31 106 GLU A O 1
ATOM 892 N N . ARG A 1 107 ? -11.208 4.331 4.120 1.00 87.81 107 ARG A N 1
ATOM 893 C CA . ARG A 1 107 ? -11.771 3.008 4.436 1.00 87.81 107 ARG A CA 1
ATOM 894 C C . ARG A 1 107 ? -12.848 3.060 5.509 1.00 87.81 107 ARG A C 1
ATOM 896 O O . ARG A 1 107 ? -13.809 2.295 5.463 1.00 87.81 107 ARG A O 1
ATOM 903 N N . LEU A 1 108 ? -12.691 3.933 6.502 1.00 82.88 108 LEU A N 1
ATOM 904 C CA . LEU A 1 108 ? -13.711 4.127 7.527 1.00 82.88 108 LEU A CA 1
ATOM 905 C C . LEU A 1 108 ? -14.980 4.724 6.915 1.00 82.88 108 LEU A C 1
ATOM 907 O O . LEU A 1 108 ? -16.074 4.241 7.195 1.00 82.88 108 LEU A O 1
ATOM 911 N N . ARG A 1 109 ? -14.833 5.737 6.054 1.00 78.50 109 ARG A N 1
ATOM 912 C CA . ARG A 1 109 ? -15.951 6.398 5.373 1.00 78.50 109 ARG A CA 1
ATOM 913 C C . ARG A 1 109 ? -16.694 5.458 4.421 1.00 78.50 109 ARG A C 1
ATOM 915 O O . ARG A 1 109 ? -17.911 5.554 4.324 1.00 78.50 109 ARG A O 1
ATOM 922 N N . THR A 1 110 ? -15.987 4.563 3.732 1.00 81.19 110 THR A N 1
ATOM 923 C CA . THR A 1 110 ? -16.591 3.576 2.818 1.00 81.19 110 THR A CA 1
ATOM 924 C C . THR A 1 110 ? -17.134 2.335 3.529 1.00 81.19 110 THR A C 1
ATOM 926 O O . THR A 1 110 ? -17.743 1.483 2.889 1.00 81.19 110 THR A O 1
ATOM 929 N N . GLY A 1 111 ? -16.937 2.218 4.847 1.00 78.81 111 GLY A N 1
ATOM 930 C CA . GLY A 1 111 ? -17.385 1.065 5.633 1.00 78.81 111 GLY A CA 1
ATOM 931 C C . GLY A 1 111 ? -16.513 -0.187 5.478 1.00 78.81 111 GLY A C 1
ATOM 932 O O . GLY A 1 111 ? -16.868 -1.247 5.988 1.00 78.81 111 GLY A O 1
ATOM 933 N N . GLU A 1 112 ? -15.361 -0.081 4.816 1.00 82.38 112 GLU A N 1
ATOM 934 C CA . GLU A 1 112 ? -14.408 -1.182 4.631 1.00 82.38 112 GLU A CA 1
ATOM 935 C C . GLU A 1 112 ? -13.454 -1.367 5.821 1.00 82.38 112 GLU A C 1
ATOM 937 O O . GLU A 1 112 ? -12.724 -2.362 5.891 1.00 82.38 112 GLU A O 1
ATOM 942 N N . SER A 1 113 ? -13.402 -0.400 6.739 1.00 81.75 113 SER A N 1
ATOM 943 C CA . SER A 1 113 ? -12.459 -0.423 7.855 1.00 81.75 113 SER A CA 1
ATOM 944 C C . SER A 1 113 ? -12.763 -1.536 8.857 1.00 81.75 113 SER A C 1
ATOM 946 O O . SER A 1 113 ? -13.882 -1.676 9.355 1.00 81.75 113 SER A O 1
ATOM 948 N N . PHE A 1 114 ? -11.726 -2.284 9.237 1.00 79.50 114 PHE A N 1
ATOM 949 C CA . PHE A 1 114 ? -11.810 -3.304 10.286 1.00 79.50 114 PHE A CA 1
ATOM 950 C C . PHE A 1 114 ? -11.862 -2.703 11.688 1.00 79.50 114 PHE A C 1
ATOM 952 O O . PHE A 1 114 ? -12.239 -3.396 12.632 1.00 79.50 114 PHE A O 1
ATOM 959 N N . VAL A 1 115 ? -11.472 -1.432 11.834 1.00 72.75 115 VAL A N 1
ATOM 960 C CA . VAL A 1 115 ? -11.292 -0.797 13.142 1.00 72.75 115 VAL A CA 1
ATOM 961 C C . VAL A 1 115 ? -12.615 -0.469 13.808 1.00 72.75 115 VAL A C 1
ATOM 963 O O . VAL A 1 115 ? -12.611 -0.261 15.012 1.00 72.75 115 VAL A O 1
ATOM 966 N N . VAL A 1 116 ? -13.740 -0.455 13.083 1.00 63.28 116 VAL A N 1
ATOM 967 C CA . VAL A 1 116 ? -15.055 -0.225 13.691 1.00 63.28 116 VAL A CA 1
ATOM 968 C C . VAL A 1 116 ? -15.337 -1.362 14.682 1.00 63.28 116 VAL A C 1
ATOM 970 O O . VAL A 1 116 ? -15.633 -2.490 14.265 1.00 63.28 116 VAL A O 1
ATOM 973 N N . PRO A 1 117 ? -15.238 -1.122 16.003 1.00 55.62 117 PRO A N 1
ATOM 974 C CA . PRO A 1 117 ? -15.618 -2.117 16.982 1.00 55.62 117 PRO A CA 1
ATOM 975 C C . PRO A 1 117 ? -17.114 -2.382 16.824 1.00 55.62 117 PRO A C 1
ATOM 977 O O . PRO A 1 117 ? -17.881 -1.478 16.492 1.00 55.62 117 PRO A O 1
ATOM 980 N N . SER A 1 118 ? -17.537 -3.620 17.056 1.00 54.00 118 SER A N 1
ATOM 981 C CA . SER A 1 118 ? -18.933 -4.064 16.933 1.00 54.00 118 SER A CA 1
ATOM 982 C C . SER A 1 118 ? -19.899 -3.131 17.675 1.00 54.00 118 SER A C 1
ATOM 984 O O . SER A 1 118 ? -20.955 -2.817 17.147 1.00 54.00 118 SER A O 1
ATOM 986 N N . PHE A 1 119 ? -19.485 -2.596 18.826 1.00 49.53 119 PHE A N 1
ATOM 987 C CA . PHE A 1 119 ? -20.254 -1.665 19.661 1.00 49.53 119 PHE A CA 1
ATOM 988 C C . PHE A 1 119 ? -20.266 -0.194 19.195 1.00 49.53 119 PHE A C 1
ATOM 990 O O . PHE A 1 119 ? -21.001 0.615 19.759 1.00 49.53 119 PHE A O 1
ATOM 997 N N . LEU A 1 120 ? -19.455 0.196 18.201 1.00 49.16 120 LEU A N 1
ATOM 998 C CA . LEU A 1 120 ? -19.551 1.520 17.561 1.00 49.16 120 LEU A CA 1
ATOM 999 C C . LEU A 1 120 ? -20.313 1.483 16.236 1.00 49.16 120 LEU A C 1
ATOM 1001 O O . LEU A 1 120 ? -20.618 2.555 15.720 1.00 49.16 120 LEU A O 1
ATOM 1005 N N . LYS A 1 121 ? -20.651 0.301 15.699 1.00 55.66 121 LYS A N 1
ATOM 1006 C CA . LYS A 1 121 ? -21.471 0.199 14.481 1.00 55.66 121 LYS A CA 1
ATOM 1007 C C . LYS A 1 121 ? -22.834 0.874 14.661 1.00 55.66 121 LYS A C 1
ATOM 1009 O O . LYS A 1 121 ? -23.232 1.636 13.791 1.00 55.66 121 LYS A O 1
ATOM 1014 N N . ASP A 1 122 ? -23.462 0.710 15.825 1.00 51.44 122 ASP A N 1
ATOM 1015 C CA . ASP A 1 122 ? -24.762 1.329 16.134 1.00 51.44 122 ASP A CA 1
ATOM 1016 C C . ASP A 1 122 ? -24.671 2.838 16.433 1.00 51.44 122 ASP A C 1
ATOM 1018 O O . ASP A 1 122 ? -25.668 3.546 16.360 1.00 51.44 122 ASP A O 1
ATOM 1022 N N . LYS A 1 123 ? -23.479 3.359 16.766 1.00 44.09 123 LYS A N 1
ATOM 1023 C CA . LYS A 1 123 ? -23.256 4.783 17.107 1.00 44.09 123 LYS A CA 1
ATOM 1024 C C . LYS A 1 123 ? -22.573 5.588 15.997 1.00 44.09 123 LYS A C 1
ATOM 1026 O O . LYS A 1 123 ? -22.325 6.779 16.173 1.00 44.09 123 LYS A O 1
ATOM 1031 N N . MET A 1 124 ? -22.224 4.945 14.884 1.00 44.19 124 MET A N 1
ATOM 1032 C CA . MET A 1 124 ? -21.616 5.564 13.702 1.00 44.19 124 MET A CA 1
ATOM 1033 C C . MET A 1 124 ? -22.440 5.257 12.450 1.00 44.19 124 MET A C 1
ATOM 1035 O O . MET A 1 124 ? -21.879 4.946 11.400 1.00 44.19 124 MET A O 1
ATOM 1039 N N . GLN A 1 125 ? -23.769 5.363 12.545 1.00 42.19 125 GLN A N 1
ATOM 1040 C CA . GLN A 1 125 ? -24.558 5.611 11.344 1.00 42.19 125 GLN A CA 1
ATOM 1041 C C . GLN A 1 125 ? -24.023 6.900 10.698 1.00 42.19 125 GLN A C 1
ATOM 1043 O O . GLN A 1 125 ? -23.856 7.903 11.405 1.00 42.19 125 GLN A O 1
ATOM 1048 N N . PRO A 1 126 ? -23.674 6.889 9.397 1.00 38.78 126 PRO A N 1
ATOM 1049 C CA . PRO A 1 126 ? -23.450 8.139 8.687 1.00 38.78 126 PRO A CA 1
ATOM 1050 C C . PRO A 1 126 ? -24.713 8.997 8.856 1.00 38.78 126 PRO A C 1
ATOM 1052 O O . PRO A 1 126 ? -25.803 8.421 8.906 1.00 38.78 126 PRO A O 1
ATOM 1055 N N . PRO A 1 127 ? -24.602 10.332 8.996 1.00 36.66 127 PRO A N 1
ATOM 1056 C CA . PRO A 1 127 ? -25.794 11.168 8.991 1.00 36.66 127 PRO A CA 1
ATOM 1057 C C . PRO A 1 127 ? -26.589 10.824 7.730 1.00 36.66 127 PRO A C 1
ATOM 1059 O O . PRO A 1 127 ? -26.033 10.840 6.629 1.00 36.66 127 PRO A O 1
ATOM 1062 N N . GLU A 1 128 ? -27.838 10.403 7.922 1.00 34.72 128 GLU A N 1
ATOM 1063 C CA . GLU A 1 128 ? -28.764 10.174 6.820 1.00 34.72 128 GLU A CA 1
ATOM 1064 C C . GLU A 1 128 ? -28.850 11.464 5.991 1.00 34.72 128 GLU A C 1
ATOM 1066 O O . GLU A 1 128 ? -28.850 12.567 6.547 1.00 34.72 128 GLU A O 1
ATOM 1071 N N . LEU A 1 129 ? -28.813 11.293 4.666 1.00 34.16 129 LEU A N 1
ATOM 1072 C CA . LEU A 1 129 ? -28.969 12.353 3.666 1.00 34.16 129 LEU A CA 1
ATOM 1073 C C . LEU A 1 129 ? -30.294 13.100 3.839 1.00 34.16 129 LEU A C 1
ATOM 1075 O O . LEU A 1 129 ? -31.325 12.413 4.014 1.00 34.16 129 LEU A O 1
#